Protein AF-A0A564YBZ9-F1 (afdb_monomer_lite)

pLDDT: mean 88.73, std 5.96, range [61.72, 95.88]

Secondary structure (DSSP, 8-state):
-TTTS-HHHHHHHHHHHHHTTGGGGHHHHHHHIIIIIHHHHHHHHHHHHHH-S-TTGGGGGSGGGHHHHHHHHHHHHHHHHHHHHHHHHHHH--

Sequence (94 aa):
LGFSVGFGNVWRFPYLCFKNGGGAFLIPYFISVLVTGIPMFFLEVSVGQLMSRGGIEAWEIIPLFKGVGYAGTFILFCLNSYYNVILAWIFFYL

Organism: Hymenolepis diminuta (NCBI:txid6216)

InterPro domains:
  IPR000175 Sodium:neurotransmitter symporter [PF00209] (2-94)
  IPR000175 Sodium:neurotransmitter symporter [PR00176] (24-43)
  IPR000175 Sodium:neurotransmitter symporter [PR00176] (67-93)
  IPR000175 Sodium:neurotransmitter symporter [PS00610] (11-25)
  IPR000175 Sodium:neurotransmitter symporter [PS50267] (1-94)
  IPR000175 Sodium:neurotransmitter symporter [PTHR11616] (1-94)
  IPR037272 Sodium:neurotransmitter symporter superfamily [SSF161070] (1-94)

Radius of gyration: 17.1 Å; chains: 1; bounding box: 42×22×42 Å

Structure (mmCIF, N/CA/C/O backbone):
data_AF-A0A564YBZ9-F1
#
_entry.id   AF-A0A564YBZ9-F1
#
loop_
_atom_site.group_PDB
_atom_site.id
_atom_site.type_symbol
_atom_site.label_atom_id
_atom_site.label_alt_id
_atom_site.label_comp_id
_atom_site.label_asym_id
_atom_site.label_entity_id
_atom_site.label_seq_id
_atom_site.pdbx_PDB_ins_code
_atom_site.Cartn_x
_atom_site.Cartn_y
_atom_site.Cartn_z
_atom_site.occupancy
_atom_site.B_iso_or_equiv
_atom_site.auth_seq_id
_atom_site.auth_comp_id
_atom_site.auth_asym_id
_atom_site.auth_atom_id
_atom_site.pdbx_PDB_model_num
ATOM 1 N N . LEU A 1 1 ? 1.666 10.951 1.616 1.00 61.72 1 LEU A N 1
ATOM 2 C CA . LEU A 1 1 ? 2.248 10.994 0.251 1.00 61.72 1 LEU A CA 1
ATOM 3 C C . LEU A 1 1 ? 3.492 10.118 0.125 1.00 61.72 1 LEU A C 1
ATOM 5 O O . LEU A 1 1 ? 3.450 9.201 -0.679 1.00 61.72 1 LEU A O 1
ATOM 9 N N . GLY A 1 2 ? 4.541 10.308 0.940 1.00 72.69 2 GLY A N 1
ATOM 10 C CA . GLY A 1 2 ? 5.747 9.455 0.892 1.00 72.69 2 GLY A CA 1
ATOM 11 C C . GLY A 1 2 ? 5.501 7.958 1.142 1.00 72.69 2 GLY A C 1
ATOM 12 O O . GLY A 1 2 ? 6.162 7.127 0.542 1.00 72.69 2 GLY A O 1
ATOM 13 N N . PHE A 1 3 ? 4.489 7.602 1.941 1.00 76.25 3 PHE A N 1
ATOM 14 C CA . PHE A 1 3 ? 4.060 6.206 2.118 1.00 76.25 3 PHE A CA 1
ATOM 15 C C . PHE A 1 3 ? 3.363 5.612 0.876 1.00 76.25 3 PHE A C 1
ATOM 17 O O . PHE A 1 3 ? 3.434 4.415 0.626 1.00 76.25 3 PHE A O 1
ATOM 24 N N . SER A 1 4 ? 2.689 6.450 0.084 1.00 75.19 4 SER A N 1
ATOM 25 C CA . SER A 1 4 ? 1.897 6.028 -1.081 1.00 75.19 4 SER A CA 1
ATOM 26 C C . SER A 1 4 ? 2.741 5.907 -2.354 1.00 75.19 4 SER A C 1
ATOM 28 O O . SER A 1 4 ? 2.364 5.204 -3.290 1.00 75.19 4 SER A O 1
ATOM 30 N N . VAL A 1 5 ? 3.881 6.601 -2.404 1.00 79.94 5 VAL A N 1
ATOM 31 C CA . VAL A 1 5 ? 4.835 6.542 -3.514 1.00 79.94 5 VAL A CA 1
ATOM 32 C C . VAL A 1 5 ? 5.991 5.637 -3.104 1.00 79.94 5 VAL A C 1
ATOM 34 O O . VAL A 1 5 ? 6.916 6.068 -2.427 1.00 79.94 5 VAL A O 1
ATOM 37 N N . GLY A 1 6 ? 5.916 4.368 -3.502 1.00 82.00 6 GLY A N 1
ATOM 38 C CA . GLY A 1 6 ? 6.943 3.367 -3.211 1.00 82.00 6 GLY A CA 1
ATOM 39 C C . GLY A 1 6 ? 7.655 2.860 -4.462 1.00 82.00 6 GLY A C 1
ATOM 40 O O . GLY A 1 6 ? 7.268 3.159 -5.594 1.00 82.00 6 GLY A O 1
ATOM 41 N N . PHE A 1 7 ? 8.658 2.003 -4.260 1.00 78.44 7 PHE A N 1
ATOM 42 C CA . PHE A 1 7 ? 9.423 1.394 -5.352 1.00 78.44 7 PHE A CA 1
ATOM 43 C C . PHE A 1 7 ? 8.572 0.608 -6.363 1.00 78.44 7 PHE A C 1
ATOM 45 O O . PHE A 1 7 ? 8.914 0.521 -7.542 1.00 78.44 7 PHE A O 1
ATOM 52 N N . GLY A 1 8 ? 7.415 0.092 -5.934 1.00 82.06 8 GLY A N 1
ATOM 53 C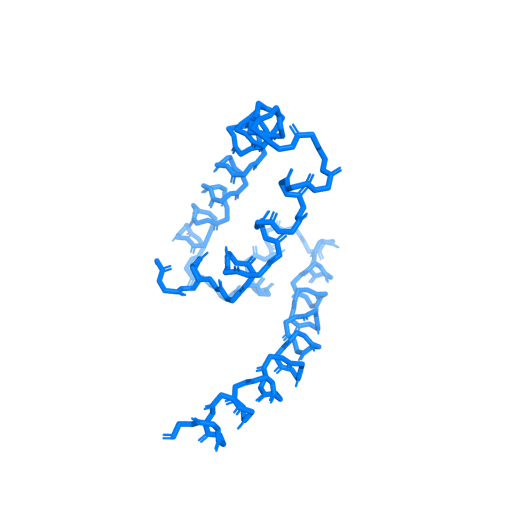 CA . GLY A 1 8 ? 6.456 -0.565 -6.822 1.00 82.06 8 GLY A CA 1
ATOM 54 C C . GLY A 1 8 ? 5.972 0.325 -7.976 1.00 82.06 8 GLY A C 1
ATOM 55 O O . GLY A 1 8 ? 5.712 -0.191 -9.063 1.00 82.06 8 GLY A O 1
ATOM 56 N N . ASN A 1 9 ? 5.927 1.647 -7.794 1.00 87.12 9 ASN A N 1
ATOM 57 C CA . ASN A 1 9 ? 5.546 2.573 -8.864 1.00 87.12 9 ASN A CA 1
ATOM 58 C C . ASN A 1 9 ? 6.649 2.718 -9.923 1.00 87.12 9 ASN A C 1
ATOM 60 O O . ASN A 1 9 ? 6.342 3.013 -11.074 1.00 87.12 9 ASN A O 1
ATOM 64 N N . VAL A 1 10 ? 7.912 2.476 -9.556 1.00 87.00 10 VAL A N 1
ATOM 65 C CA . VAL A 1 10 ? 9.070 2.626 -10.449 1.00 87.00 10 VAL A CA 1
ATOM 66 C C . VAL A 1 10 ? 9.257 1.394 -11.331 1.00 87.00 10 VAL A C 1
ATOM 68 O O . VAL A 1 10 ? 9.457 1.537 -12.531 1.00 87.00 10 VAL A O 1
ATOM 71 N N . TRP A 1 11 ? 9.166 0.183 -10.772 1.00 85.88 11 TRP A N 1
ATOM 72 C CA . TRP A 1 11 ? 9.415 -1.042 -11.547 1.00 85.88 11 TRP A CA 1
ATOM 73 C C . TRP A 1 11 ? 8.154 -1.858 -11.851 1.00 85.88 11 TRP A C 1
ATOM 75 O O . TRP A 1 11 ? 8.015 -2.388 -12.952 1.00 85.88 11 TRP A O 1
ATOM 85 N N . ARG A 1 12 ? 7.208 -1.984 -10.909 1.00 88.06 12 ARG A N 1
ATOM 86 C CA . ARG A 1 12 ? 6.106 -2.958 -11.026 1.00 88.06 12 ARG A CA 1
ATOM 87 C C . ARG A 1 12 ? 4.992 -2.423 -11.909 1.00 88.06 12 ARG A C 1
ATOM 89 O O . ARG A 1 12 ? 4.461 -3.170 -12.729 1.00 88.06 12 ARG A O 1
ATOM 96 N N . PHE A 1 13 ? 4.652 -1.145 -11.752 1.00 90.94 13 PHE A N 1
ATOM 97 C CA . PHE A 1 13 ? 3.618 -0.508 -12.559 1.00 90.94 13 PHE A CA 1
ATOM 98 C C . PHE A 1 13 ? 3.987 -0.465 -14.054 1.00 90.94 13 PHE A C 1
ATOM 100 O O . PHE A 1 13 ? 3.192 -0.976 -14.846 1.00 90.94 13 PHE A O 1
ATOM 107 N N . PRO A 1 14 ? 5.181 0.009 -14.473 1.00 90.06 14 PRO A N 1
ATOM 108 C CA . PRO A 1 14 ? 5.550 -0.005 -15.889 1.00 90.06 14 PRO A CA 1
ATOM 109 C C . PRO A 1 14 ? 5.627 -1.421 -16.467 1.00 90.06 14 PRO A C 1
ATOM 111 O O . PRO A 1 14 ? 5.148 -1.652 -17.575 1.00 90.06 14 PRO A O 1
ATOM 114 N N . TYR A 1 15 ? 6.153 -2.383 -15.698 1.00 90.00 15 TYR A N 1
ATOM 115 C CA . TYR A 1 15 ? 6.227 -3.786 -16.114 1.00 90.00 15 TYR A CA 1
ATOM 116 C C . TYR A 1 15 ? 4.842 -4.384 -16.401 1.00 90.00 15 TYR A C 1
ATOM 118 O O . TYR A 1 15 ? 4.630 -4.997 -17.449 1.00 90.00 15 TYR A O 1
ATOM 126 N N . LEU A 1 16 ? 3.878 -4.186 -15.495 1.00 90.00 16 LEU A N 1
ATOM 127 C CA . LEU A 1 16 ? 2.509 -4.680 -15.674 1.00 90.00 16 LEU A CA 1
ATOM 128 C C . LEU A 1 16 ? 1.770 -3.938 -16.786 1.00 90.00 16 LEU A C 1
ATOM 130 O O . LEU A 1 16 ? 1.053 -4.573 -17.554 1.00 90.00 16 LEU A O 1
ATOM 134 N N . CYS A 1 17 ? 1.972 -2.625 -16.898 1.00 90.94 17 CYS A N 1
ATOM 135 C CA . CYS A 1 17 ? 1.406 -1.819 -17.972 1.00 90.94 17 CYS A CA 1
ATOM 136 C C . CYS A 1 17 ? 1.866 -2.348 -19.335 1.00 90.94 17 CYS A C 1
ATOM 138 O O . CYS A 1 17 ? 1.036 -2.674 -20.177 1.00 90.94 17 CYS A O 1
ATOM 140 N N . PHE A 1 18 ? 3.172 -2.561 -19.520 1.00 89.50 18 PHE A N 1
ATOM 141 C CA . PHE A 1 18 ? 3.716 -3.089 -20.772 1.00 89.50 18 PHE A CA 1
ATOM 142 C C . PHE A 1 18 ? 3.203 -4.502 -21.088 1.00 89.50 18 PHE A C 1
ATOM 144 O O . PHE A 1 18 ? 2.783 -4.769 -22.212 1.00 89.50 18 PHE A O 1
ATOM 151 N N . LYS A 1 19 ? 3.170 -5.396 -20.092 1.00 92.31 19 LYS A N 1
ATOM 152 C CA . LYS A 1 19 ? 2.709 -6.781 -20.275 1.00 92.31 19 LYS A CA 1
ATOM 153 C C . LYS A 1 19 ? 1.215 -6.880 -20.608 1.00 92.31 19 LYS A C 1
ATOM 155 O O . LYS A 1 19 ? 0.823 -7.759 -21.369 1.00 92.31 19 LYS A O 1
ATOM 160 N N . ASN A 1 20 ? 0.388 -5.993 -20.059 1.00 90.56 20 ASN A N 1
ATOM 161 C CA . ASN A 1 20 ? -1.073 -6.077 -20.142 1.00 90.56 20 ASN A CA 1
ATOM 162 C C . ASN A 1 20 ? -1.673 -5.144 -21.211 1.00 90.56 20 ASN A C 1
ATOM 164 O O . ASN A 1 20 ? -2.746 -4.577 -21.010 1.00 90.56 20 ASN A O 1
ATOM 168 N N . GLY A 1 21 ? -0.996 -4.981 -22.352 1.00 87.25 21 GLY A N 1
ATOM 169 C CA . GLY A 1 21 ? -1.510 -4.192 -23.481 1.00 87.25 21 GLY A CA 1
ATOM 170 C C . GLY A 1 21 ? -1.113 -2.712 -23.468 1.00 87.25 21 GLY A C 1
ATOM 171 O O . GLY A 1 21 ? -1.765 -1.893 -24.119 1.00 87.25 21 GLY A O 1
ATOM 172 N N . GLY A 1 22 ? -0.053 -2.350 -22.741 1.00 90.19 22 GLY A N 1
ATOM 173 C CA . GLY A 1 22 ? 0.502 -0.998 -22.716 1.00 90.19 22 GLY A CA 1
ATOM 174 C C . GLY A 1 22 ? -0.520 0.027 -22.233 1.00 90.19 22 GLY A C 1
ATOM 175 O O . GLY A 1 22 ? -1.143 -0.135 -21.188 1.00 90.19 22 GLY A O 1
ATOM 176 N N . GLY A 1 23 ? -0.741 1.076 -23.027 1.00 86.69 23 GLY A N 1
ATOM 177 C CA . GLY A 1 23 ? -1.684 2.147 -22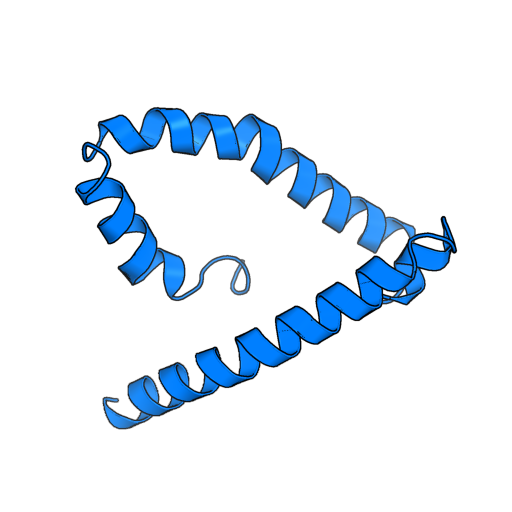.691 1.00 86.69 23 GLY A CA 1
ATOM 178 C C . GLY A 1 23 ? -3.124 1.678 -22.438 1.00 86.69 23 GLY A C 1
ATOM 179 O O . GLY A 1 23 ? -3.832 2.318 -21.664 1.00 86.69 23 GLY A O 1
ATOM 180 N N . ALA A 1 24 ? -3.552 0.540 -23.001 1.00 91.06 24 ALA A N 1
ATOM 181 C CA . ALA A 1 24 ? -4.887 -0.005 -22.748 1.00 91.06 24 ALA A CA 1
ATOM 182 C C . ALA A 1 24 ? -5.081 -0.453 -21.287 1.00 91.06 24 ALA A C 1
ATOM 184 O O . ALA A 1 24 ? -6.197 -0.381 -20.775 1.00 91.06 24 ALA A O 1
ATOM 185 N N . PHE A 1 25 ? -4.005 -0.834 -20.586 1.00 91.88 25 PHE A N 1
ATOM 186 C CA . PHE A 1 25 ? -4.032 -1.189 -19.162 1.00 91.88 25 PHE A CA 1
ATOM 187 C C . PH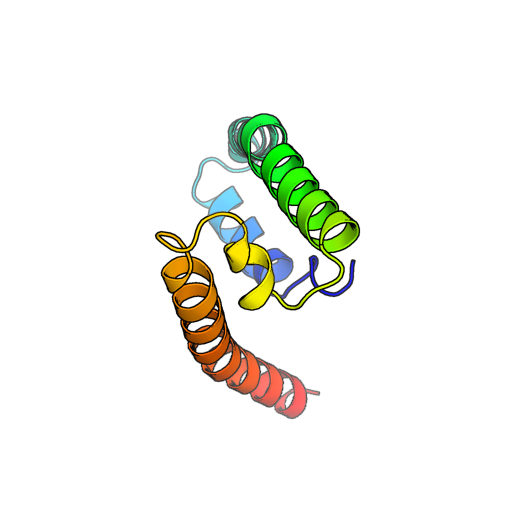E A 1 25 ? -4.476 -0.022 -18.265 1.00 91.88 25 PHE A C 1
ATOM 189 O O . PHE A 1 25 ? -4.990 -0.239 -17.167 1.00 91.88 25 PHE A O 1
ATOM 196 N N . LEU A 1 26 ? -4.333 1.221 -18.734 1.00 91.50 26 LEU A N 1
ATOM 197 C CA . LEU A 1 26 ? -4.726 2.400 -17.968 1.00 91.50 26 LEU A CA 1
ATOM 198 C C . LEU A 1 26 ? -6.240 2.472 -17.739 1.00 91.50 26 LEU A C 1
ATOM 200 O O . LEU A 1 26 ? -6.666 2.944 -16.691 1.00 91.50 26 LEU A O 1
ATOM 204 N N . ILE A 1 27 ? -7.054 1.963 -18.667 1.00 93.12 27 ILE A N 1
ATOM 205 C CA . ILE A 1 27 ? -8.519 1.980 -18.546 1.00 93.12 27 ILE A CA 1
ATOM 206 C C . ILE A 1 27 ? -8.987 1.165 -17.322 1.00 93.12 27 ILE A C 1
ATOM 208 O O . ILE A 1 27 ? -9.591 1.753 -16.422 1.00 93.12 27 ILE A O 1
ATOM 212 N N . PRO A 1 28 ? -8.689 -0.149 -17.205 1.00 93.56 28 PRO A N 1
ATOM 213 C CA . PRO A 1 28 ? -9.056 -0.915 -16.016 1.00 93.56 28 PRO A CA 1
ATOM 214 C C . PRO A 1 28 ? -8.324 -0.431 -14.758 1.00 93.56 28 PRO A C 1
ATOM 216 O O . PRO A 1 28 ? -8.895 -0.486 -13.668 1.00 93.56 28 PRO A O 1
ATOM 219 N N . TYR A 1 29 ? -7.097 0.089 -14.888 1.00 93.00 29 TYR A N 1
ATOM 220 C CA . TYR A 1 29 ? -6.375 0.684 -13.766 1.00 93.00 29 TYR A CA 1
ATOM 221 C C . TYR A 1 29 ? -7.154 1.858 -13.159 1.00 93.00 29 TYR A C 1
ATOM 223 O O . TYR A 1 29 ? -7.467 1.819 -11.971 1.00 93.00 29 TYR A O 1
ATOM 231 N N . PHE A 1 30 ? -7.563 2.849 -13.956 1.00 94.56 30 PHE A N 1
ATOM 232 C CA . PHE A 1 30 ? -8.325 3.990 -13.444 1.00 94.56 30 PHE A CA 1
ATOM 233 C C . PHE A 1 30 ? -9.694 3.586 -12.897 1.00 94.56 30 PHE A C 1
ATOM 235 O O . PHE A 1 30 ? -10.089 4.086 -11.846 1.00 94.56 30 PHE A O 1
ATOM 242 N N . ILE A 1 31 ? -10.386 2.639 -13.536 1.00 95.88 31 ILE A N 1
ATOM 243 C CA . ILE A 1 31 ? -11.662 2.123 -13.020 1.00 95.88 31 ILE A CA 1
ATOM 244 C C . ILE A 1 31 ? -11.465 1.494 -11.632 1.00 95.88 31 ILE A C 1
ATOM 246 O O . ILE A 1 31 ? -12.189 1.837 -10.700 1.00 95.88 31 ILE A O 1
ATOM 250 N N . SER A 1 32 ? -10.461 0.629 -11.456 1.00 94.62 32 SER A N 1
ATOM 251 C CA . SER A 1 32 ? -10.185 0.002 -10.153 1.00 94.62 32 SER A CA 1
ATOM 252 C C . SER A 1 32 ? -9.758 1.010 -9.079 1.00 94.62 32 SER A C 1
ATOM 254 O O . SER A 1 32 ? -10.146 0.879 -7.917 1.00 94.62 32 SER A O 1
ATOM 256 N N . VAL A 1 33 ? -9.023 2.061 -9.455 1.00 94.75 33 VAL A N 1
ATOM 257 C CA . VAL A 1 33 ? -8.655 3.147 -8.537 1.00 94.75 33 VAL A CA 1
ATOM 258 C C . VAL A 1 33 ? -9.891 3.928 -8.096 1.00 94.75 33 VAL A C 1
ATOM 260 O O . VAL A 1 33 ? -10.052 4.160 -6.902 1.00 94.75 33 VAL A O 1
ATOM 263 N N . LEU A 1 34 ? -10.782 4.300 -9.015 1.00 95.31 34 LEU A N 1
ATOM 264 C CA . LEU A 1 34 ? -11.983 5.071 -8.687 1.00 95.31 34 LEU A CA 1
ATOM 265 C C . LEU A 1 34 ? -12.999 4.259 -7.873 1.00 95.31 34 LEU A C 1
ATOM 267 O O . LEU A 1 34 ? -13.588 4.789 -6.936 1.00 95.31 34 LEU A O 1
ATOM 271 N N . VAL A 1 35 ? -13.198 2.983 -8.213 1.00 95.19 35 VAL A N 1
ATOM 272 C CA . VAL A 1 35 ? -14.225 2.131 -7.589 1.00 95.19 35 VAL A CA 1
ATOM 273 C C . VAL A 1 35 ? -13.745 1.507 -6.281 1.00 95.19 35 VAL A C 1
ATOM 275 O O . VAL A 1 35 ? -14.531 1.364 -5.350 1.00 95.19 35 VAL A O 1
ATOM 278 N N . THR A 1 36 ? -12.472 1.122 -6.186 1.00 94.69 36 THR A N 1
ATOM 279 C CA . THR A 1 36 ? -11.952 0.385 -5.022 1.00 94.69 36 THR A CA 1
ATOM 280 C C . THR A 1 36 ? -10.866 1.162 -4.292 1.00 94.69 36 THR A C 1
ATOM 282 O O . THR A 1 36 ? -10.928 1.280 -3.073 1.00 94.69 36 THR A O 1
ATOM 285 N N . GLY A 1 37 ? -9.899 1.736 -5.012 1.00 93.12 37 GLY A N 1
ATOM 286 C CA . GLY A 1 37 ? -8.762 2.433 -4.404 1.00 93.12 37 GLY A CA 1
ATOM 287 C C . GLY A 1 37 ? -9.167 3.635 -3.545 1.00 93.12 37 GLY A C 1
ATOM 288 O O . GLY A 1 37 ? -8.857 3.676 -2.355 1.00 93.12 37 GLY A O 1
ATOM 289 N N . ILE A 1 38 ? -9.882 4.599 -4.132 1.00 94.00 38 ILE A N 1
ATOM 290 C CA . ILE A 1 38 ? -10.292 5.836 -3.451 1.00 94.00 38 ILE A CA 1
ATOM 291 C C . ILE A 1 38 ? -11.259 5.548 -2.295 1.00 94.00 38 ILE A C 1
ATOM 293 O O . ILE A 1 38 ? -10.993 6.039 -1.195 1.00 94.00 38 ILE A O 1
ATOM 297 N N . PRO A 1 39 ? -12.336 4.751 -2.466 1.00 95.38 39 PRO A N 1
ATOM 298 C CA . PRO A 1 39 ? -13.265 4.490 -1.370 1.00 95.38 39 PRO A CA 1
ATOM 299 C C . PRO A 1 39 ? -12.612 3.753 -0.200 1.00 95.38 39 PRO A C 1
ATOM 301 O O . PRO A 1 39 ? -12.862 4.103 0.950 1.00 95.38 39 PRO A O 1
ATOM 304 N N . MET A 1 40 ? -11.737 2.778 -0.474 1.00 93.50 40 MET A N 1
ATOM 305 C CA . MET A 1 40 ? -11.040 2.032 0.577 1.00 93.50 40 MET A CA 1
ATOM 306 C C . MET A 1 40 ? -10.064 2.926 1.347 1.00 93.50 40 MET A C 1
ATOM 308 O O . MET A 1 40 ? -10.065 2.911 2.576 1.00 93.50 40 MET A O 1
ATOM 312 N N . PHE A 1 41 ? -9.293 3.758 0.640 1.00 92.62 41 PHE A N 1
ATOM 313 C CA . PHE A 1 41 ? -8.384 4.718 1.267 1.00 92.62 41 PHE A CA 1
ATOM 314 C C . PHE A 1 41 ? -9.138 5.740 2.124 1.00 92.62 41 PHE A C 1
ATOM 316 O O . PHE A 1 41 ? -8.748 6.015 3.258 1.00 92.62 41 PHE A O 1
ATOM 323 N N . PHE A 1 42 ? -10.243 6.283 1.607 1.00 93.75 42 PHE A N 1
ATOM 324 C CA . PHE A 1 42 ? -11.064 7.233 2.350 1.00 93.75 42 PHE A CA 1
ATOM 325 C C . PHE A 1 42 ? -11.677 6.600 3.603 1.00 93.75 42 PHE A C 1
ATOM 327 O O . PHE A 1 42 ? -11.686 7.232 4.660 1.00 93.75 42 PHE A O 1
ATOM 334 N N . LEU A 1 43 ? -12.143 5.351 3.511 1.00 91.31 43 LEU A N 1
ATOM 335 C CA . LEU A 1 43 ? -12.668 4.602 4.652 1.00 91.31 43 LEU A CA 1
ATOM 336 C C . LEU A 1 43 ? -11.597 4.423 5.729 1.00 91.31 43 LEU A C 1
ATOM 338 O O . LEU A 1 43 ? -11.849 4.748 6.886 1.00 91.31 43 LEU A O 1
ATOM 342 N N . GLU A 1 44 ? -10.405 3.955 5.360 1.00 89.81 44 GLU A N 1
ATOM 343 C CA . GLU A 1 44 ? -9.315 3.706 6.309 1.00 89.81 44 GLU A CA 1
ATOM 344 C C . GLU A 1 44 ? -8.890 4.988 7.038 1.00 89.81 44 GLU A C 1
ATOM 346 O O . GLU A 1 44 ? -8.795 5.007 8.267 1.00 89.81 44 GLU A O 1
ATOM 351 N N . VAL A 1 45 ? -8.719 6.088 6.299 1.00 91.31 45 VAL A N 1
ATOM 352 C CA . VAL A 1 45 ? -8.372 7.393 6.878 1.00 91.31 45 VAL A CA 1
ATOM 353 C C . VAL A 1 45 ? -9.485 7.908 7.790 1.00 91.31 45 VAL A C 1
ATOM 355 O O . VAL A 1 45 ? -9.199 8.338 8.907 1.00 91.31 45 VAL A O 1
ATOM 358 N N . SER A 1 46 ? -10.745 7.835 7.355 1.00 91.31 46 SER A N 1
ATOM 359 C CA . SER A 1 46 ? -11.887 8.313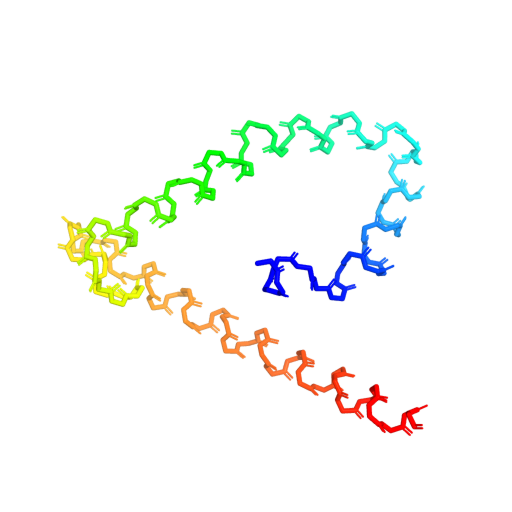 8.145 1.00 91.31 46 SER A CA 1
ATOM 360 C C . SER A 1 46 ? -12.042 7.527 9.446 1.00 91.31 46 SER A C 1
ATOM 362 O O . SER A 1 46 ? -12.217 8.121 10.507 1.00 91.31 46 SER A O 1
ATOM 364 N N . VAL A 1 47 ? -11.929 6.195 9.398 1.00 88.81 47 VAL A N 1
ATOM 365 C CA . VAL A 1 47 ? -12.000 5.337 10.591 1.00 88.81 47 VAL A CA 1
ATOM 366 C C . VAL A 1 47 ? -10.840 5.631 11.540 1.00 88.81 47 VAL A C 1
ATOM 368 O O . VAL A 1 47 ? -11.062 5.776 12.742 1.00 88.81 47 VAL A O 1
ATOM 371 N N . GLY A 1 48 ? -9.621 5.784 11.014 1.00 88.38 48 GLY A N 1
ATOM 372 C CA . GLY A 1 48 ? -8.451 6.146 11.814 1.00 88.38 48 GLY A CA 1
ATOM 373 C C . GLY A 1 48 ? -8.611 7.497 12.514 1.00 88.38 48 GLY A C 1
ATOM 374 O O . GLY A 1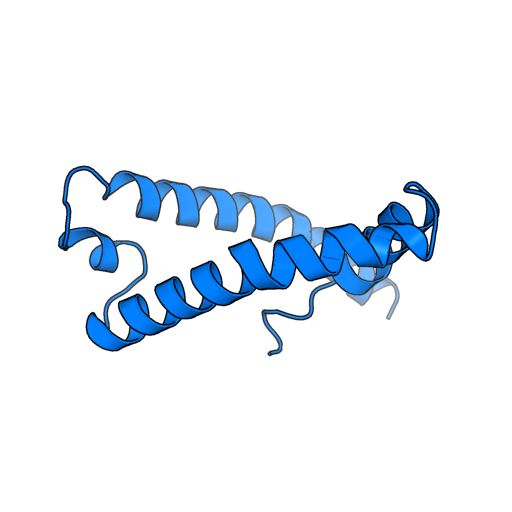 48 ? -8.317 7.613 13.703 1.00 88.38 48 GLY A O 1
ATOM 375 N N . GLN A 1 49 ? -9.142 8.501 11.812 1.00 90.00 49 GLN A N 1
ATOM 376 C CA . GLN A 1 49 ? -9.409 9.826 12.377 1.00 90.00 49 GLN A CA 1
ATOM 377 C C . GLN A 1 49 ? -10.503 9.793 13.452 1.00 90.00 49 GLN A C 1
ATOM 379 O O . GLN A 1 49 ? -10.320 10.373 14.520 1.00 90.00 49 GLN A O 1
ATOM 384 N N . LEU A 1 50 ? -11.612 9.088 13.206 1.00 88.12 50 LEU A N 1
ATOM 385 C CA . LEU A 1 50 ? -12.729 8.996 14.152 1.00 88.12 50 LEU A CA 1
ATOM 386 C C . LEU A 1 50 ? -12.357 8.244 15.433 1.00 88.12 50 LEU A C 1
ATOM 388 O O . LEU A 1 50 ? -12.740 8.661 16.522 1.00 88.12 50 LEU A O 1
ATOM 392 N N . MET A 1 51 ? -11.619 7.141 15.310 1.00 85.69 51 MET A N 1
ATOM 393 C CA . MET A 1 51 ? -11.253 6.308 16.456 1.00 85.69 51 MET A CA 1
ATOM 394 C C . MET A 1 51 ? -10.059 6.872 17.224 1.00 85.69 51 MET A C 1
ATOM 396 O O . MET A 1 51 ? -9.956 6.626 18.422 1.00 85.69 51 MET A O 1
ATOM 400 N N . SER A 1 52 ? -9.161 7.614 16.558 1.00 85.75 52 SER A N 1
ATOM 401 C CA . SER A 1 52 ? -7.926 8.158 17.152 1.00 85.75 52 SER A CA 1
ATOM 402 C C . SER A 1 52 ? -7.113 7.107 17.933 1.00 85.75 52 SER A C 1
ATOM 404 O O . SER A 1 52 ? -6.467 7.408 18.934 1.00 85.75 52 SER A O 1
ATOM 406 N N . ARG A 1 53 ? -7.168 5.850 17.475 1.00 82.94 53 ARG A N 1
ATOM 407 C CA . ARG A 1 53 ? -6.540 4.667 18.082 1.00 82.94 53 ARG A CA 1
ATOM 408 C C . ARG A 1 53 ? -5.677 3.930 17.063 1.00 82.94 53 ARG A C 1
ATOM 410 O O . ARG A 1 53 ? -5.793 4.156 15.858 1.00 82.94 53 ARG A O 1
ATOM 417 N N . GLY A 1 54 ? -4.804 3.042 17.542 1.00 81.81 54 GLY A N 1
ATOM 418 C CA . GLY A 1 54 ? -3.919 2.255 16.680 1.00 81.81 54 GLY A CA 1
ATOM 419 C C . GLY A 1 54 ? -4.674 1.274 15.774 1.00 81.81 54 GLY A C 1
ATOM 420 O O . GLY A 1 54 ? -5.805 0.893 16.058 1.00 81.81 54 GLY A O 1
ATOM 421 N N . GLY A 1 55 ? -4.031 0.794 14.703 1.00 77.81 55 GLY A N 1
ATOM 422 C CA . GLY A 1 55 ? -4.669 -0.082 13.703 1.00 77.81 55 GLY A CA 1
ATOM 423 C C . GLY A 1 55 ? -5.201 -1.426 14.229 1.00 77.81 55 GLY A C 1
ATOM 424 O O . GLY A 1 55 ? -6.054 -2.024 13.586 1.00 77.81 55 GLY A O 1
ATOM 425 N N . ILE A 1 56 ? -4.743 -1.900 15.395 1.00 82.75 56 ILE A N 1
ATOM 426 C CA . ILE A 1 56 ? -5.306 -3.083 16.079 1.00 82.75 56 ILE A CA 1
ATOM 427 C C . ILE A 1 56 ? -6.515 -2.691 16.941 1.00 82.75 56 ILE A C 1
ATOM 429 O O . ILE A 1 56 ? -7.529 -3.386 16.953 1.00 82.75 56 ILE A O 1
ATOM 433 N N . GLU A 1 57 ? -6.410 -1.572 17.652 1.00 81.75 57 GLU A N 1
ATOM 434 C CA . GLU A 1 57 ? -7.430 -1.060 18.572 1.00 81.75 57 GLU A CA 1
ATOM 435 C C . GLU A 1 57 ? -8.634 -0.462 17.834 1.00 81.75 57 GLU A C 1
ATOM 437 O O . GLU A 1 57 ? -9.751 -0.488 18.343 1.00 81.75 57 GLU A O 1
ATOM 442 N N . ALA A 1 58 ? -8.439 0.017 16.603 1.00 83.62 58 ALA A N 1
ATOM 443 C CA . ALA A 1 58 ? -9.513 0.485 15.733 1.00 83.62 58 ALA A CA 1
ATOM 444 C C . ALA A 1 58 ? -10.553 -0.614 15.437 1.00 83.62 58 ALA A C 1
ATOM 446 O O . ALA A 1 58 ? -11.713 -0.305 15.188 1.00 83.62 58 ALA A O 1
ATOM 447 N N . TRP A 1 59 ? -10.180 -1.898 15.520 1.00 83.00 59 TRP A N 1
ATOM 448 C CA . TRP A 1 59 ? -11.103 -3.022 15.321 1.00 83.00 59 TRP A CA 1
ATOM 449 C C . TRP A 1 59 ? -11.917 -3.392 16.568 1.00 83.00 59 TRP A C 1
ATOM 451 O O . TRP A 1 59 ? -12.741 -4.301 16.501 1.00 83.00 59 TRP A O 1
ATOM 461 N N . GLU A 1 60 ? -11.763 -2.690 17.697 1.00 78.75 60 GLU A N 1
ATOM 462 C CA . GLU A 1 60 ? -12.614 -2.906 18.881 1.00 78.75 60 GLU A CA 1
ATOM 463 C C . GLU A 1 60 ? -14.089 -2.550 18.644 1.00 78.75 60 GLU A C 1
ATOM 465 O O . GLU A 1 60 ? -14.949 -3.004 19.395 1.00 78.75 60 GLU A O 1
ATOM 470 N N . ILE A 1 61 ? -14.396 -1.827 17.560 1.00 81.31 61 ILE A N 1
ATOM 471 C CA . ILE A 1 61 ? -15.765 -1.578 17.082 1.00 81.31 61 ILE A CA 1
ATOM 472 C C . ILE A 1 61 ? -16.500 -2.904 16.828 1.00 81.31 61 ILE A C 1
ATOM 474 O O . ILE A 1 61 ? -17.689 -3.021 17.117 1.00 81.31 61 ILE A O 1
ATOM 478 N N . ILE A 1 62 ? -15.797 -3.908 16.282 1.00 84.94 62 ILE A N 1
ATOM 479 C CA . ILE A 1 62 ? -16.337 -5.244 16.014 1.00 84.94 62 ILE A CA 1
ATOM 480 C C . ILE A 1 62 ? -15.299 -6.287 16.461 1.00 84.94 62 ILE A C 1
ATOM 482 O O . ILE A 1 62 ? -14.417 -6.651 15.678 1.00 84.94 62 ILE A O 1
ATOM 486 N N . PRO A 1 63 ? -15.402 -6.832 17.689 1.00 78.88 63 PRO A N 1
ATOM 487 C CA . PRO A 1 63 ? -14.368 -7.693 18.270 1.00 78.88 63 PRO A CA 1
ATOM 488 C C . PRO A 1 63 ? -14.115 -8.982 17.473 1.00 78.88 63 PRO A C 1
ATOM 490 O O . PRO A 1 63 ? -13.016 -9.530 17.536 1.00 78.88 63 PRO A O 1
ATOM 493 N N . LEU A 1 64 ? -15.085 -9.432 16.666 1.00 83.50 64 LEU A N 1
ATOM 494 C CA . LEU A 1 64 ? -14.918 -10.556 15.738 1.00 83.50 64 LEU A CA 1
ATOM 495 C C . LEU A 1 64 ? -13.830 -10.290 14.679 1.00 83.50 64 LEU A C 1
ATOM 497 O O . LEU A 1 64 ? -13.108 -11.205 14.292 1.00 83.50 64 LEU A O 1
ATOM 501 N N . PHE A 1 65 ? -13.667 -9.038 14.244 1.00 85.44 65 PHE A N 1
ATOM 502 C CA . PHE A 1 65 ? -12.683 -8.640 13.233 1.00 85.44 65 PHE A CA 1
ATOM 503 C C . PHE A 1 65 ? -11.346 -8.188 13.821 1.00 85.44 65 PHE A C 1
ATOM 505 O O . PHE A 1 65 ? -10.465 -7.764 13.077 1.00 85.44 65 PHE A O 1
ATOM 512 N N . LYS A 1 66 ? -11.119 -8.355 15.130 1.00 82.62 66 LYS A N 1
ATOM 513 C CA . LYS A 1 66 ? -9.831 -8.017 15.760 1.00 82.62 66 LYS A CA 1
ATOM 514 C C . LYS A 1 66 ? -8.649 -8.766 15.122 1.00 82.62 66 LYS A C 1
ATOM 516 O O . LYS A 1 66 ? -7.536 -8.246 15.077 1.00 82.62 66 LYS A O 1
ATOM 521 N N . GLY A 1 67 ? -8.900 -9.948 14.547 1.00 86.81 67 GLY A N 1
ATOM 522 C CA . GLY A 1 67 ? -7.919 -10.705 13.764 1.00 86.81 67 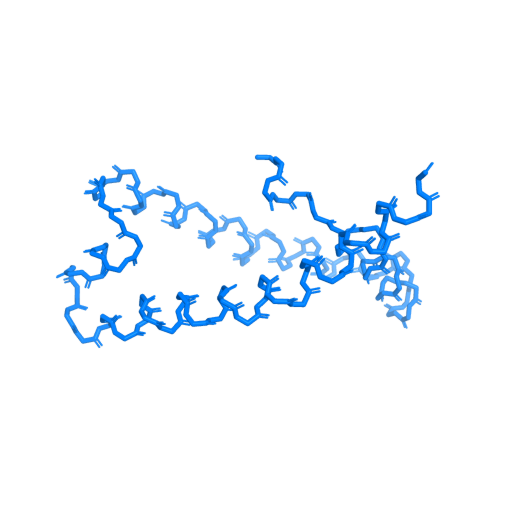GLY A CA 1
ATOM 523 C C . GLY A 1 67 ? -7.385 -9.967 12.528 1.00 86.81 67 GLY A C 1
ATOM 524 O O . GLY A 1 67 ? -6.236 -10.186 12.155 1.00 86.81 67 GLY A O 1
ATOM 525 N N . VAL A 1 68 ? -8.157 -9.051 11.933 1.00 88.31 68 VAL A N 1
ATOM 526 C CA . VAL A 1 68 ? -7.734 -8.253 10.766 1.00 88.31 68 VAL A CA 1
ATOM 527 C C . VAL A 1 68 ? -6.578 -7.323 11.134 1.00 88.31 68 VAL A C 1
ATOM 529 O O . VAL A 1 68 ? -5.608 -7.226 10.385 1.00 88.31 68 VAL A O 1
ATOM 532 N N . GLY A 1 69 ? -6.627 -6.708 12.320 1.00 86.88 69 GLY A N 1
ATOM 533 C CA . GLY A 1 69 ? -5.543 -5.863 12.826 1.00 86.88 69 GLY A CA 1
ATOM 534 C C . GLY A 1 69 ? -4.229 -6.632 12.996 1.00 86.88 69 GLY A C 1
ATOM 535 O O . GLY A 1 69 ? -3.183 -6.178 12.535 1.00 86.88 69 GLY A O 1
ATOM 536 N N . TYR A 1 70 ? -4.283 -7.826 13.596 1.00 89.00 70 TYR A N 1
ATOM 537 C CA . TYR A 1 70 ? -3.103 -8.687 13.764 1.00 89.00 70 TYR A CA 1
ATOM 538 C C . TYR A 1 70 ? -2.579 -9.254 12.437 1.00 89.00 70 TYR A C 1
ATOM 540 O O . TYR A 1 70 ? -1.370 -9.353 12.236 1.00 89.00 70 TYR A O 1
ATOM 548 N N . ALA A 1 71 ? -3.468 -9.601 11.504 1.00 91.31 71 ALA A N 1
ATOM 549 C CA . ALA A 1 71 ? -3.064 -10.027 10.168 1.00 91.31 71 ALA A CA 1
ATOM 550 C C . ALA A 1 71 ? -2.342 -8.893 9.421 1.00 91.31 71 ALA A C 1
ATOM 552 O O . ALA A 1 71 ? -1.305 -9.125 8.800 1.00 91.31 71 ALA A O 1
ATOM 553 N N . GLY A 1 72 ? -2.840 -7.657 9.533 1.00 90.44 72 GLY A N 1
ATOM 554 C CA . GLY A 1 72 ? -2.211 -6.475 8.947 1.00 90.44 72 GLY A CA 1
ATOM 555 C C . GLY A 1 72 ? -0.793 -6.239 9.468 1.00 90.44 72 GLY A C 1
ATOM 556 O O . GLY A 1 72 ? 0.128 -6.047 8.673 1.00 90.44 72 GLY A O 1
ATOM 557 N N . THR A 1 73 ? -0.577 -6.322 10.785 1.00 90.56 73 THR A N 1
ATOM 558 C CA . THR A 1 73 ? 0.768 -6.154 11.361 1.00 90.56 73 THR A CA 1
ATOM 559 C C . THR A 1 73 ? 1.728 -7.262 10.940 1.00 90.56 73 THR A C 1
ATOM 561 O O . THR A 1 73 ? 2.885 -6.974 10.635 1.00 90.56 73 THR A O 1
ATOM 564 N N . PHE A 1 74 ? 1.259 -8.507 10.838 1.00 94.56 74 PHE A N 1
ATOM 565 C CA . PHE A 1 74 ? 2.070 -9.617 10.338 1.00 94.56 74 PHE A CA 1
ATOM 566 C C . PHE A 1 74 ? 2.477 -9.429 8.866 1.00 94.56 74 PHE A C 1
ATOM 568 O O . PHE A 1 74 ? 3.647 -9.591 8.519 1.00 94.56 74 PHE A O 1
ATOM 575 N N . ILE A 1 75 ? 1.546 -9.013 8.001 1.00 94.00 75 ILE A N 1
ATOM 576 C CA . ILE A 1 75 ? 1.839 -8.726 6.588 1.00 94.00 75 ILE A CA 1
ATOM 577 C C . ILE A 1 75 ? 2.866 -7.593 6.470 1.00 94.00 75 ILE A C 1
ATOM 579 O O . ILE A 1 75 ? 3.820 -7.701 5.696 1.00 94.00 75 ILE A O 1
ATOM 583 N N . LEU A 1 76 ? 2.708 -6.525 7.259 1.00 92.62 76 LEU A N 1
ATOM 584 C CA . LEU A 1 76 ? 3.663 -5.418 7.295 1.00 92.62 76 LEU A CA 1
ATOM 585 C C . LEU A 1 76 ? 5.045 -5.873 7.766 1.00 92.62 76 LEU A C 1
ATOM 587 O O . LEU A 1 76 ? 6.041 -5.412 7.212 1.00 92.62 76 LEU A O 1
ATOM 591 N N . PHE A 1 77 ? 5.134 -6.784 8.733 1.00 94.19 77 PHE A N 1
ATOM 592 C CA . PHE A 1 77 ? 6.408 -7.357 9.166 1.00 94.19 77 PHE A CA 1
ATOM 593 C C . PHE A 1 77 ? 7.118 -8.081 8.011 1.00 94.19 77 PHE A C 1
ATOM 595 O O . PHE A 1 77 ? 8.259 -7.747 7.692 1.00 94.19 77 PHE A O 1
ATOM 602 N N . CYS A 1 78 ? 6.422 -8.985 7.312 1.00 94.75 78 CYS A N 1
ATOM 603 C CA . CYS A 1 78 ? 6.980 -9.697 6.159 1.00 94.75 78 CYS A CA 1
ATOM 604 C C . CYS A 1 78 ? 7.412 -8.746 5.030 1.00 94.75 78 CYS A C 1
ATOM 606 O O . CYS A 1 78 ? 8.482 -8.919 4.444 1.00 94.75 78 CYS A O 1
ATOM 608 N N . LEU A 1 79 ? 6.600 -7.726 4.731 1.00 93.06 79 LEU A N 1
ATOM 609 C CA . LEU A 1 79 ? 6.931 -6.719 3.722 1.00 93.06 79 LEU A CA 1
ATOM 610 C C . LEU A 1 79 ? 8.177 -5.925 4.116 1.00 93.06 79 LEU A C 1
ATOM 612 O O . LEU A 1 79 ? 9.080 -5.772 3.296 1.00 93.06 79 LEU A O 1
ATOM 616 N N . ASN A 1 80 ? 8.267 -5.465 5.365 1.00 93.00 80 ASN A N 1
ATOM 617 C CA . ASN A 1 80 ? 9.424 -4.712 5.843 1.00 93.00 80 ASN A CA 1
ATOM 618 C C . ASN A 1 80 ? 10.719 -5.523 5.735 1.00 93.00 80 ASN A C 1
ATOM 620 O O . ASN A 1 80 ? 11.735 -4.964 5.328 1.00 93.00 80 ASN A O 1
ATOM 624 N N . SER A 1 81 ? 10.708 -6.826 6.032 1.00 94.00 81 SER A N 1
ATOM 625 C CA . SER A 1 81 ? 11.901 -7.670 5.876 1.00 94.00 81 SER A CA 1
ATOM 626 C C . SER A 1 81 ? 12.440 -7.654 4.441 1.00 94.00 81 SER A C 1
ATOM 628 O O . SER A 1 81 ? 13.637 -7.473 4.242 1.00 94.00 81 SER A O 1
ATOM 630 N N . TYR A 1 82 ? 11.567 -7.773 3.436 1.00 91.31 82 TYR A N 1
ATOM 631 C CA . TYR A 1 82 ? 11.964 -7.732 2.024 1.00 91.31 82 TYR A CA 1
ATOM 632 C C . TYR A 1 82 ? 12.377 -6.325 1.560 1.00 91.31 82 TYR A C 1
ATOM 634 O O . TYR A 1 82 ? 13.398 -6.163 0.891 1.00 91.31 82 TYR A O 1
ATOM 642 N N . TYR A 1 83 ? 11.620 -5.292 1.939 1.00 90.56 83 TYR A N 1
ATOM 643 C CA . TYR A 1 83 ? 11.906 -3.912 1.533 1.00 90.56 83 TYR A CA 1
ATOM 644 C C . TYR A 1 83 ? 13.216 -3.374 2.128 1.00 90.56 83 TYR A C 1
ATOM 646 O O . TYR A 1 83 ? 13.924 -2.637 1.443 1.00 90.56 83 TYR A O 1
ATOM 654 N N . ASN A 1 84 ? 13.582 -3.772 3.352 1.00 92.81 84 ASN A N 1
ATOM 655 C CA . ASN A 1 84 ? 14.863 -3.390 3.955 1.00 92.81 84 ASN A CA 1
ATOM 656 C C . ASN A 1 84 ? 16.067 -3.938 3.174 1.00 92.81 84 ASN A C 1
ATOM 658 O O . ASN A 1 84 ? 17.064 -3.236 3.029 1.00 92.81 84 ASN A O 1
ATOM 662 N N . VAL A 1 85 ? 15.972 -5.152 2.620 1.00 94.25 85 VAL A N 1
ATOM 663 C CA . VAL A 1 85 ? 17.043 -5.722 1.782 1.00 94.25 85 VAL A CA 1
ATOM 664 C C . VAL A 1 85 ? 17.231 -4.904 0.505 1.00 94.25 85 VAL A C 1
ATOM 666 O O . VAL A 1 85 ? 18.359 -4.587 0.138 1.00 94.25 85 VAL A O 1
ATOM 669 N N . ILE A 1 86 ? 16.138 -4.500 -0.149 1.00 91.00 86 ILE A N 1
ATOM 670 C CA . ILE A 1 86 ? 16.223 -3.657 -1.348 1.00 91.00 86 ILE A CA 1
ATOM 671 C C . ILE A 1 86 ? 16.822 -2.288 -1.017 1.00 91.00 86 ILE A C 1
ATOM 673 O O . ILE A 1 86 ? 17.664 -1.792 -1.761 1.00 91.00 86 ILE A O 1
ATOM 677 N N . LEU A 1 87 ? 16.422 -1.687 0.107 1.00 91.69 87 LEU A N 1
ATOM 678 C CA . LEU A 1 87 ? 17.016 -0.436 0.575 1.00 91.69 87 LEU A CA 1
ATOM 679 C C . LEU A 1 87 ? 18.522 -0.584 0.806 1.00 91.69 87 LEU A C 1
ATOM 681 O O . LEU A 1 87 ? 19.279 0.278 0.370 1.00 91.69 87 LEU A O 1
ATOM 685 N N . ALA A 1 88 ? 18.970 -1.685 1.414 1.00 94.44 88 ALA A N 1
ATOM 686 C CA . ALA A 1 88 ? 20.393 -1.959 1.600 1.00 94.44 88 ALA A CA 1
ATOM 687 C C . ALA A 1 88 ? 21.152 -2.043 0.264 1.00 94.44 88 ALA A C 1
ATOM 689 O O . ALA A 1 88 ? 22.251 -1.505 0.154 1.00 94.44 88 ALA A O 1
ATOM 690 N N . TRP A 1 89 ? 20.563 -2.648 -0.774 1.00 94.56 89 TRP A N 1
ATOM 691 C CA . TRP A 1 89 ? 21.156 -2.636 -2.116 1.00 94.56 89 TRP A CA 1
ATOM 692 C C . TRP A 1 89 ? 21.227 -1.232 -2.708 1.00 94.56 89 TRP A C 1
ATOM 694 O O . TRP A 1 89 ? 22.251 -0.871 -3.274 1.00 94.56 89 TRP A O 1
ATOM 704 N N . ILE A 1 90 ? 20.183 -0.420 -2.549 1.00 92.31 90 ILE A N 1
ATOM 705 C CA . ILE A 1 90 ? 20.194 0.969 -3.026 1.00 92.31 90 ILE A CA 1
ATOM 706 C C . ILE A 1 90 ? 21.316 1.760 -2.350 1.00 92.31 90 ILE A C 1
ATOM 708 O O . ILE A 1 90 ? 22.031 2.473 -3.041 1.00 92.31 90 ILE A O 1
ATOM 712 N N . PHE A 1 91 ? 21.514 1.591 -1.039 1.00 93.56 91 PHE A N 1
ATOM 713 C CA . PHE A 1 91 ? 22.629 2.213 -0.320 1.00 93.56 91 PHE A CA 1
ATOM 714 C C . PHE A 1 91 ? 24.003 1.712 -0.771 1.00 93.56 91 PHE A C 1
ATOM 716 O O . PHE A 1 91 ? 24.955 2.473 -0.715 1.00 93.56 91 PHE A O 1
ATOM 723 N N . PHE A 1 92 ? 24.124 0.454 -1.201 1.00 94.06 92 PHE A N 1
ATOM 724 C CA . PHE A 1 92 ? 25.383 -0.087 -1.720 1.00 94.06 92 PHE A CA 1
ATOM 725 C C . PHE A 1 92 ? 25.758 0.482 -3.097 1.00 94.06 92 PHE A C 1
ATOM 727 O O . PHE A 1 92 ? 26.938 0.633 -3.396 1.00 94.06 92 PHE A O 1
ATOM 734 N N . TYR A 1 93 ? 24.763 0.766 -3.941 1.00 92.06 93 TYR A N 1
ATOM 735 C CA . TYR A 1 93 ? 24.966 1.354 -5.271 1.00 92.06 93 TYR A CA 1
ATOM 736 C C . TYR A 1 93 ? 24.982 2.892 -5.274 1.00 92.06 93 TYR A C 1
ATOM 738 O O . TYR A 1 93 ? 25.168 3.479 -6.342 1.00 92.06 93 TYR A O 1
ATOM 746 N N . LEU A 1 94 ? 24.755 3.522 -4.117 1.00 89.06 94 LEU A N 1
ATOM 747 C CA . LEU A 1 94 ? 24.874 4.965 -3.902 1.00 89.06 94 LEU A CA 1
ATOM 748 C C . LEU A 1 94 ? 26.337 5.344 -3.638 1.00 89.06 94 LEU A C 1
ATOM 750 O O . LEU A 1 94 ? 26.780 6.351 -4.232 1.00 89.06 94 LEU A O 1
#

Foldseek 3Di:
DVVVDDPCVVPVVQVCLVVVPNPVVVVVVVVCCVPPVVVVVVVVVVLCVVVVDDQLVSCVVPVVCSVVSVVVVVVVVVVCVVVVVVVVVVVVVD